Protein AF-A0A9D4KT39-F1 (afdb_monomer_lite)

pLDDT: mean 73.87, std 12.64, range [34.44, 90.62]

Secondary structure (DSSP, 8-state):
-------GGGS-HHHHHHHHTS-TTEEESSSSSS-EEEHHHHHHHHHHHHH-TTHHHHHHH-HHHHHHHHHHHHHHHHHHHHHHHHH--------TT-SHHHHHHHHHHHHHHHT-

Structure (mmCIF, N/CA/C/O backbone):
data_AF-A0A9D4KT39-F1
#
_entry.id   AF-A0A9D4KT39-F1
#
loop_
_atom_site.group_PDB
_atom_site.id
_atom_site.type_symbol
_atom_site.label_atom_id
_atom_site.label_alt_id
_atom_site.label_comp_id
_atom_site.label_asym_id
_atom_site.label_entity_id
_atom_site.label_seq_id
_atom_site.pdbx_PDB_ins_code
_atom_site.Cartn_x
_atom_site.Cartn_y
_atom_site.Cartn_z
_atom_site.occupancy
_atom_site.B_iso_or_equiv
_atom_site.auth_seq_id
_atom_site.auth_comp_id
_atom_site.auth_asym_id
_atom_site.auth_atom_id
_atom_site.pdbx_PDB_model_num
ATOM 1 N N . MET A 1 1 ? -2.346 13.428 -17.121 1.00 34.44 1 MET A N 1
ATOM 2 C CA . MET A 1 1 ? -2.311 13.616 -15.657 1.00 34.44 1 MET A CA 1
ATOM 3 C C . MET A 1 1 ? -3.322 14.692 -15.321 1.00 34.44 1 MET A C 1
ATOM 5 O O . MET A 1 1 ? -3.038 15.860 -15.547 1.00 34.44 1 MET A O 1
ATOM 9 N N . LEU A 1 2 ? -4.532 14.299 -14.928 1.00 35.69 2 LEU A N 1
ATOM 10 C CA . LEU A 1 2 ? -5.516 15.245 -14.405 1.00 35.69 2 LEU A CA 1
ATOM 11 C C . LEU A 1 2 ? -5.125 15.553 -12.955 1.00 35.69 2 LEU A C 1
ATOM 13 O O . LEU A 1 2 ? -4.775 14.642 -12.207 1.00 35.69 2 LEU A O 1
ATOM 17 N N . ASP A 1 3 ? -5.091 16.838 -12.615 1.00 36.84 3 ASP A N 1
ATOM 18 C CA . ASP A 1 3 ? -4.788 17.365 -11.285 1.00 36.84 3 ASP A CA 1
ATOM 19 C C . ASP A 1 3 ? -5.737 16.738 -10.249 1.00 36.84 3 ASP A C 1
ATOM 21 O O . ASP A 1 3 ? -6.929 17.026 -10.231 1.00 36.84 3 ASP A O 1
ATOM 25 N N . GLY A 1 4 ? -5.201 15.854 -9.401 1.00 41.75 4 GLY A N 1
ATOM 26 C CA . GLY A 1 4 ? -5.915 15.167 -8.320 1.00 41.75 4 GLY A CA 1
ATOM 27 C C . GLY A 1 4 ? -6.317 16.068 -7.145 1.00 41.75 4 GLY A C 1
ATOM 28 O O . GLY A 1 4 ? -6.589 15.567 -6.055 1.00 41.75 4 GLY A O 1
ATOM 29 N N . ARG A 1 5 ? -6.360 17.392 -7.323 1.00 45.91 5 ARG A N 1
ATOM 30 C CA . ARG A 1 5 ? -7.130 18.288 -6.459 1.00 45.91 5 ARG A CA 1
ATOM 31 C C . ARG A 1 5 ? -8.611 18.109 -6.762 1.00 45.91 5 ARG A C 1
ATOM 33 O O . ARG A 1 5 ? -9.225 18.917 -7.454 1.00 45.91 5 ARG A O 1
ATOM 40 N N . LEU A 1 6 ? -9.221 17.076 -6.193 1.00 50.34 6 LEU A N 1
ATOM 41 C CA . LEU A 1 6 ? -10.651 17.147 -5.918 1.00 50.34 6 LEU A CA 1
ATOM 42 C C . LEU A 1 6 ? -10.837 18.288 -4.908 1.00 50.34 6 LEU A C 1
ATOM 44 O O . LEU A 1 6 ? -10.674 18.100 -3.704 1.00 50.34 6 LEU A O 1
ATOM 48 N N . CYS A 1 7 ? -11.067 19.504 -5.410 1.00 52.41 7 CYS A N 1
ATOM 49 C CA . CYS A 1 7 ? -11.472 20.639 -4.595 1.00 52.41 7 CYS A CA 1
ATOM 50 C C . CYS A 1 7 ? -12.753 20.225 -3.867 1.00 52.41 7 CYS A C 1
ATOM 52 O O . CYS A 1 7 ? -13.816 20.122 -4.481 1.00 52.41 7 CYS A O 1
ATOM 54 N N . MET A 1 8 ? -12.655 20.007 -2.553 1.00 58.88 8 MET A N 1
ATOM 55 C CA . MET A 1 8 ? -13.794 19.715 -1.671 1.00 58.88 8 MET A CA 1
ATOM 56 C C . MET A 1 8 ? -14.810 20.874 -1.611 1.00 58.88 8 MET A C 1
ATOM 58 O O . MET A 1 8 ? -15.837 20.765 -0.951 1.00 58.88 8 MET A O 1
ATOM 62 N N . GLU A 1 9 ? -14.543 21.965 -2.334 1.00 56.88 9 GLU A N 1
ATOM 63 C CA . GLU A 1 9 ? -15.357 23.174 -2.476 1.00 56.88 9 GLU A CA 1
ATOM 64 C C . GLU A 1 9 ? -16.761 22.917 -3.051 1.00 56.88 9 GLU A C 1
ATOM 66 O O . GLU A 1 9 ? -17.671 23.692 -2.779 1.00 56.88 9 GLU A O 1
ATOM 71 N N . HIS A 1 10 ? -16.964 21.833 -3.812 1.00 65.38 10 HIS A N 1
ATOM 72 C CA . HIS A 1 10 ? -18.255 21.517 -4.451 1.00 65.38 10 HIS A CA 1
ATOM 73 C C . HIS A 1 10 ? -19.048 20.408 -3.741 1.00 65.38 10 HIS A C 1
ATOM 75 O O . HIS A 1 10 ? -20.085 19.967 -4.238 1.00 65.38 10 HIS A O 1
ATOM 81 N N . VAL A 1 11 ? -18.559 19.920 -2.601 1.00 68.38 11 VAL A N 1
ATOM 82 C CA . VAL A 1 11 ? -19.177 18.818 -1.856 1.00 68.38 11 VAL A CA 1
ATOM 83 C C . VAL A 1 11 ? -20.013 19.408 -0.710 1.00 68.38 11 VAL A C 1
ATOM 85 O O . VAL A 1 11 ? -19.587 20.400 -0.120 1.00 68.38 11 VAL A O 1
ATOM 88 N N . PRO A 1 12 ? -21.192 18.846 -0.365 1.00 83.81 12 PRO A N 1
ATOM 89 C CA . PRO A 1 12 ? -22.010 19.374 0.726 1.00 83.81 12 PRO A CA 1
ATOM 90 C C . PRO A 1 12 ? -21.227 19.556 2.033 1.00 83.81 12 PRO A C 1
ATOM 92 O O . PRO A 1 12 ? -20.417 18.702 2.397 1.00 83.81 12 PRO A O 1
ATOM 95 N N . GLU A 1 13 ? -21.525 20.630 2.769 1.00 79.94 13 GLU A N 1
ATOM 96 C CA . GLU A 1 13 ? -20.835 21.024 4.011 1.00 79.94 13 GLU A CA 1
ATOM 97 C C . GLU A 1 13 ? -20.721 19.866 5.020 1.00 79.94 13 GLU A C 1
ATOM 99 O O . GLU A 1 13 ? -19.673 19.651 5.621 1.00 79.94 13 GLU A O 1
ATOM 104 N N . SER A 1 14 ? -21.769 19.044 5.131 1.00 81.81 14 SER A N 1
ATOM 105 C CA . SER A 1 14 ? -21.815 17.868 6.012 1.00 81.81 14 SER A CA 1
ATOM 106 C C . SER A 1 14 ? -20.841 16.751 5.620 1.00 81.81 14 SER A C 1
ATOM 108 O O . SER A 1 14 ? -20.396 15.974 6.467 1.00 81.81 14 SER A O 1
ATOM 110 N N . VAL A 1 15 ? -20.506 16.639 4.335 1.00 71.00 15 VAL A N 1
ATOM 111 C CA . VAL A 1 15 ? -19.508 15.695 3.819 1.00 71.00 15 VAL A CA 1
ATOM 112 C C . VAL A 1 15 ? -18.110 16.284 3.986 1.00 71.00 15 VAL A C 1
ATOM 114 O O . VAL A 1 15 ? -17.199 15.576 4.416 1.00 71.00 15 VAL A O 1
ATOM 117 N N . ARG A 1 16 ? -17.953 17.586 3.723 1.00 74.06 16 ARG A N 1
ATOM 118 C CA . ARG A 1 16 ? -16.699 18.318 3.930 1.00 74.06 16 ARG A CA 1
ATOM 119 C C . ARG A 1 16 ? -16.257 18.276 5.393 1.00 74.06 16 ARG A C 1
ATOM 121 O O . ARG A 1 16 ? -15.107 17.951 5.662 1.00 74.06 16 ARG A O 1
ATOM 128 N N . GLU A 1 17 ? -17.167 18.498 6.339 1.00 78.00 17 GLU A N 1
ATOM 129 C CA . GLU A 1 17 ? -16.888 18.419 7.778 1.00 78.00 17 GLU A CA 1
ATOM 130 C C . GLU A 1 17 ? -16.406 17.018 8.191 1.00 78.00 17 GLU A C 1
ATOM 132 O O . GLU A 1 17 ? -15.396 16.877 8.883 1.00 78.00 17 GLU A O 1
ATOM 137 N N . LYS A 1 18 ? -17.049 15.955 7.688 1.00 74.81 18 LYS A N 1
ATOM 138 C CA . LYS A 1 18 ? -16.605 14.575 7.945 1.00 74.81 18 LYS A CA 1
ATOM 139 C C . LYS A 1 18 ? -15.191 14.308 7.421 1.00 74.81 18 LYS A C 1
ATOM 141 O O . LYS A 1 18 ? -14.427 13.633 8.103 1.00 74.81 18 LYS A O 1
ATOM 146 N N . PHE A 1 19 ? -14.841 14.837 6.252 1.00 70.12 19 PHE A N 1
ATOM 147 C CA . PHE A 1 19 ? -13.533 14.628 5.625 1.00 70.12 19 PHE A CA 1
ATOM 148 C C . PHE A 1 19 ? -12.422 15.511 6.219 1.00 70.12 19 PHE A C 1
ATOM 150 O O . PHE A 1 19 ? -11.320 15.029 6.477 1.00 70.12 19 PHE A O 1
ATOM 157 N N . GLU A 1 20 ? -12.680 16.798 6.447 1.00 70.88 20 GLU A N 1
ATOM 158 C CA . GLU A 1 20 ? -11.659 17.775 6.851 1.00 70.88 20 GLU A CA 1
ATOM 159 C C . GLU A 1 20 ? -11.526 17.915 8.369 1.00 70.88 20 GLU A C 1
ATOM 161 O O . GLU A 1 20 ? -10.407 18.023 8.878 1.00 70.88 20 GLU A O 1
ATOM 166 N N . VAL A 1 21 ? -12.653 17.915 9.087 1.00 73.12 21 VAL A N 1
ATOM 167 C CA . VAL A 1 21 ? -12.701 18.162 10.536 1.00 73.12 21 VAL A CA 1
ATOM 168 C C . VAL A 1 21 ? -12.604 16.848 11.297 1.00 73.12 21 VAL A C 1
ATOM 170 O O . VAL A 1 21 ? -11.733 16.700 12.153 1.00 73.12 21 VAL A O 1
ATOM 173 N N . ASN A 1 22 ? -13.436 15.868 10.938 1.00 76.38 22 ASN A N 1
ATOM 174 C CA . ASN A 1 22 ? -13.448 14.575 11.627 1.00 76.38 22 ASN A CA 1
ATOM 175 C C . ASN A 1 22 ? -12.342 13.639 11.120 1.00 76.38 22 ASN A C 1
ATOM 177 O O . ASN A 1 22 ? -12.007 12.666 11.789 1.00 76.38 22 ASN A O 1
ATOM 181 N N . GLY A 1 23 ? -11.756 13.935 9.952 1.00 71.06 23 GLY A N 1
ATOM 182 C CA . GLY A 1 23 ? -10.719 13.102 9.345 1.00 71.06 23 GLY A CA 1
ATOM 183 C C . GLY A 1 23 ? -11.229 11.730 8.901 1.00 71.06 23 GLY A C 1
ATOM 184 O O . GLY A 1 23 ? -10.439 10.803 8.730 1.00 71.06 23 GLY A O 1
ATOM 185 N N . ASN A 1 24 ? -12.539 11.582 8.714 1.00 74.81 24 ASN A N 1
ATOM 186 C CA . ASN A 1 24 ? -13.122 10.334 8.260 1.00 74.81 24 ASN A CA 1
ATOM 187 C C . ASN A 1 24 ? -12.715 10.115 6.800 1.00 74.81 24 ASN A C 1
ATOM 189 O O . ASN A 1 24 ? -12.833 11.016 5.972 1.00 74.81 24 ASN A O 1
ATOM 193 N N . CYS A 1 25 ? -12.251 8.906 6.486 1.00 77.12 25 CYS A N 1
ATOM 194 C CA . CYS A 1 25 ? -11.906 8.480 5.125 1.00 77.12 25 CYS A CA 1
ATOM 195 C C . CYS A 1 25 ? -10.671 9.162 4.494 1.00 77.12 25 CYS A C 1
ATOM 197 O O . CYS A 1 25 ? -10.456 9.033 3.285 1.00 77.12 25 CYS A O 1
ATOM 199 N N . VAL A 1 26 ? -9.839 9.845 5.291 1.00 80.38 26 VAL A N 1
ATOM 200 C CA . VAL A 1 26 ? -8.588 10.470 4.833 1.00 80.38 26 VAL A CA 1
ATOM 201 C C . VAL A 1 26 ? -7.390 10.057 5.685 1.00 80.38 26 VAL A C 1
ATOM 203 O O . VAL A 1 26 ? -7.480 9.901 6.898 1.00 80.38 26 VAL A O 1
ATOM 206 N N . VAL A 1 27 ? -6.223 9.950 5.056 1.00 83.31 27 VAL A N 1
ATOM 207 C CA . VAL A 1 27 ? -4.925 9.772 5.710 1.00 83.31 27 VAL A CA 1
ATOM 208 C C . VAL A 1 27 ? -4.086 11.039 5.565 1.00 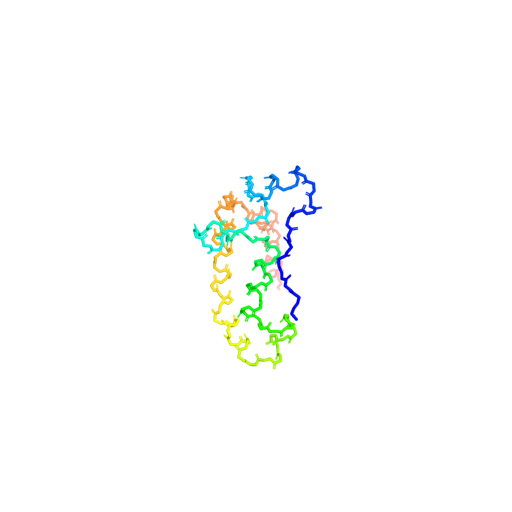83.31 27 VAL A C 1
ATOM 210 O O . VAL A 1 27 ? -4.067 11.673 4.512 1.00 83.31 27 VAL A O 1
ATOM 213 N N . LYS A 1 28 ? -3.353 11.420 6.616 1.00 81.75 28 LYS A N 1
ATOM 214 C CA . LYS A 1 28 ? -2.387 12.526 6.560 1.00 81.75 28 LYS A CA 1
ATOM 215 C C . LYS A 1 28 ? -0.999 11.988 6.247 1.00 81.75 28 LYS A C 1
ATOM 217 O O . LYS A 1 28 ? -0.346 11.409 7.109 1.00 81.75 28 LYS A O 1
ATOM 222 N N . LYS A 1 29 ? -0.509 12.232 5.029 1.00 72.19 29 LYS A N 1
ATOM 223 C CA . LYS A 1 29 ? 0.828 11.774 4.596 1.00 72.19 29 LYS A CA 1
ATOM 224 C C . LYS A 1 29 ? 1.966 12.461 5.363 1.00 72.19 29 LYS A C 1
ATOM 226 O O . LYS A 1 29 ? 3.058 11.921 5.488 1.00 72.19 29 LYS A O 1
ATOM 231 N N . THR A 1 30 ? 1.731 13.679 5.856 1.00 76.75 30 THR A N 1
ATOM 232 C CA . THR A 1 30 ? 2.705 14.468 6.632 1.00 76.75 30 THR A CA 1
ATOM 233 C C . THR A 1 30 ? 2.003 15.292 7.713 1.00 76.75 30 THR A C 1
ATOM 235 O O . THR A 1 30 ? 0.785 15.443 7.690 1.00 76.75 30 THR A O 1
ATOM 238 N N . LYS A 1 31 ? 2.760 15.918 8.624 1.00 77.44 31 LYS A N 1
ATOM 239 C CA . LYS A 1 31 ? 2.212 16.846 9.636 1.00 77.44 31 LYS A CA 1
ATOM 240 C C . LYS A 1 31 ? 1.806 18.228 9.078 1.00 77.44 31 LYS A C 1
ATOM 242 O O . LYS A 1 31 ? 1.401 19.095 9.847 1.00 77.44 31 LYS A O 1
ATOM 247 N N . LYS A 1 32 ? 1.954 18.479 7.768 1.00 78.06 32 LYS A N 1
ATOM 248 C CA . LYS A 1 32 ? 1.601 19.770 7.145 1.00 78.06 32 LYS A CA 1
ATOM 249 C C . LYS A 1 32 ? 0.078 19.966 7.106 1.00 78.06 32 LYS A C 1
ATOM 251 O O . LYS A 1 32 ? -0.658 18.990 7.056 1.00 78.06 32 LYS A O 1
ATOM 256 N N . ARG A 1 33 ? -0.394 21.224 7.082 1.00 64.31 33 ARG A N 1
ATOM 257 C CA . ARG A 1 33 ? -1.842 21.547 7.065 1.00 64.31 33 ARG A CA 1
ATOM 258 C C . ARG A 1 33 ? -2.583 20.949 5.865 1.00 64.31 33 ARG A C 1
ATOM 260 O O . ARG A 1 33 ? -3.701 20.486 6.027 1.00 64.31 33 ARG A O 1
ATOM 267 N N . PHE A 1 34 ? -1.947 20.921 4.696 1.00 69.62 34 PHE A N 1
ATOM 268 C CA . PHE A 1 34 ? -2.516 20.382 3.458 1.00 69.62 34 PHE A CA 1
ATOM 269 C C . PHE A 1 34 ? -1.839 19.056 3.102 1.00 69.62 34 PHE A C 1
ATOM 271 O O . PHE A 1 34 ? -1.007 18.987 2.200 1.00 69.62 34 PHE A O 1
ATOM 278 N N . SER A 1 35 ? -2.110 18.020 3.893 1.00 75.81 35 SER A N 1
ATOM 279 C CA . SER A 1 35 ? -1.539 16.679 3.697 1.00 75.81 35 SER A CA 1
ATOM 280 C C . SER A 1 35 ? -2.564 15.549 3.772 1.00 75.81 35 SER A C 1
ATOM 282 O O . SER A 1 35 ? -2.181 14.386 3.618 1.00 75.81 35 SER A O 1
ATOM 284 N N . SER A 1 36 ? -3.829 15.888 4.038 1.00 79.44 36 SER A N 1
ATOM 285 C CA . SER A 1 36 ? -4.942 14.946 4.039 1.00 79.44 36 SER A CA 1
ATOM 286 C C . SER A 1 36 ? -5.191 14.450 2.619 1.00 79.44 36 SER A C 1
ATOM 288 O O . SER A 1 36 ? -5.259 15.240 1.680 1.00 79.44 36 SER A O 1
ATOM 290 N N . MET A 1 37 ? -5.313 13.139 2.473 1.00 81.94 37 MET A N 1
ATOM 291 C CA . MET A 1 37 ? -5.515 12.444 1.211 1.00 81.94 37 MET A CA 1
ATOM 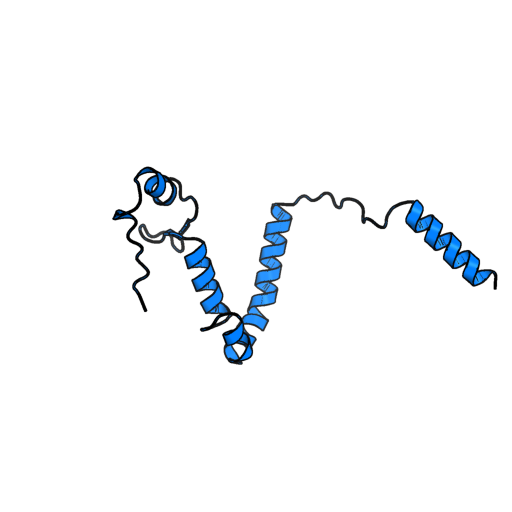292 C C . MET A 1 37 ? -6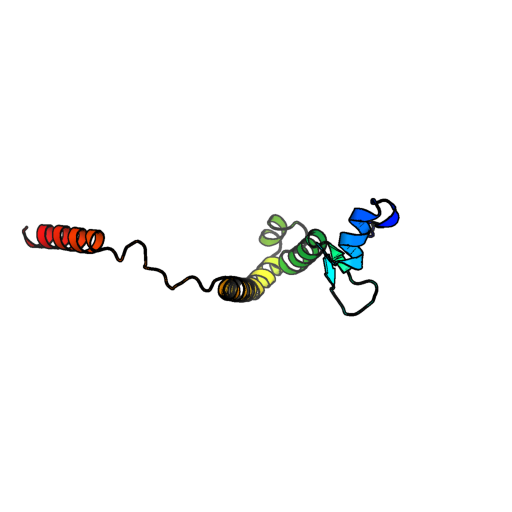.600 11.386 1.408 1.00 81.94 37 MET A C 1
ATOM 294 O O . MET A 1 37 ? -6.523 10.659 2.396 1.00 81.94 37 MET A O 1
ATOM 298 N N . PRO A 1 38 ? -7.585 11.259 0.505 1.00 83.50 38 PRO A N 1
ATOM 299 C CA . PRO A 1 38 ? -8.560 10.171 0.568 1.00 83.50 38 PRO A CA 1
ATOM 300 C C . PRO A 1 38 ? -7.880 8.796 0.598 1.00 83.50 38 PRO A C 1
ATOM 302 O O . PRO A 1 38 ? -6.839 8.614 -0.038 1.00 83.50 38 PRO A O 1
ATOM 305 N N . PHE A 1 39 ? -8.457 7.825 1.312 1.00 81.31 39 PHE A N 1
ATOM 306 C CA . PHE A 1 39 ? -7.873 6.479 1.410 1.00 81.31 39 PHE A CA 1
ATOM 307 C C . PHE A 1 39 ? -7.637 5.826 0.048 1.00 81.31 39 PHE A C 1
ATOM 309 O O . PHE A 1 39 ? -6.557 5.280 -0.168 1.00 81.31 39 PHE A O 1
ATOM 316 N N . ASP A 1 40 ? -8.588 5.945 -0.879 1.00 80.62 40 ASP A N 1
ATOM 317 C CA . ASP A 1 40 ? -8.463 5.360 -2.218 1.00 80.62 40 ASP A CA 1
ATOM 318 C C . ASP A 1 40 ? -7.258 5.937 -2.969 1.00 80.62 40 ASP A C 1
ATOM 320 O O . ASP A 1 40 ? -6.440 5.191 -3.502 1.00 80.62 40 ASP A O 1
ATOM 324 N N . GLN A 1 41 ? -7.071 7.260 -2.908 1.00 82.56 41 GLN A N 1
ATOM 325 C CA . GLN A 1 41 ? -5.931 7.950 -3.517 1.00 82.56 41 GLN A CA 1
ATOM 326 C C . GLN A 1 41 ? -4.601 7.531 -2.871 1.00 82.56 41 GLN A C 1
ATOM 328 O O . GLN A 1 41 ? -3.594 7.352 -3.558 1.00 82.56 41 GLN A O 1
ATOM 333 N N . ALA A 1 42 ? -4.575 7.371 -1.546 1.00 84.38 42 ALA A N 1
ATOM 334 C CA . ALA A 1 42 ? -3.383 6.916 -0.836 1.00 84.38 42 ALA A CA 1
ATOM 335 C C . ALA A 1 42 ? -3.035 5.467 -1.191 1.00 84.38 42 ALA A C 1
ATOM 337 O O . ALA A 1 42 ? -1.864 5.132 -1.384 1.00 84.38 42 ALA A O 1
ATOM 338 N N . HIS A 1 43 ? -4.051 4.618 -1.323 1.00 82.81 43 HIS A N 1
ATOM 339 C CA . HIS A 1 43 ? -3.895 3.232 -1.729 1.00 82.81 43 HIS A CA 1
ATOM 340 C C . HIS A 1 43 ? -3.446 3.115 -3.191 1.00 82.81 43 HIS A C 1
ATOM 342 O O . HIS A 1 43 ? -2.590 2.288 -3.502 1.00 82.81 43 HIS A O 1
ATOM 348 N N . GLU A 1 44 ? -3.948 3.970 -4.082 1.00 83.44 44 GLU A N 1
ATOM 349 C CA . GLU A 1 44 ? -3.505 4.052 -5.475 1.00 83.44 44 GLU A CA 1
ATOM 350 C C . GLU A 1 44 ? -2.032 4.475 -5.573 1.00 83.44 44 GLU A C 1
ATOM 352 O O . GLU A 1 44 ? -1.249 3.777 -6.214 1.00 83.44 44 GLU A O 1
ATOM 357 N N . GLN A 1 45 ? -1.610 5.520 -4.846 1.00 84.06 45 GLN A N 1
ATOM 358 C CA . GLN A 1 45 ? -0.198 5.930 -4.794 1.00 84.06 45 GLN A CA 1
ATOM 359 C C . GLN A 1 45 ? 0.713 4.831 -4.233 1.00 84.06 45 GLN A C 1
ATOM 361 O O . GLN A 1 45 ? 1.814 4.615 -4.744 1.00 84.06 45 GLN A O 1
ATOM 366 N N . ASN A 1 46 ? 0.272 4.125 -3.186 1.00 82.19 46 ASN A N 1
ATOM 367 C CA . ASN A 1 46 ? 1.024 2.996 -2.643 1.00 82.19 46 ASN A CA 1
ATOM 368 C C . ASN A 1 46 ? 1.126 1.854 -3.658 1.00 82.19 46 ASN A C 1
ATOM 370 O O . ASN A 1 46 ? 2.203 1.289 -3.839 1.00 82.19 46 ASN A O 1
ATOM 374 N N . ASN A 1 47 ? 0.033 1.526 -4.346 1.00 79.06 47 ASN A N 1
ATOM 375 C CA . ASN A 1 47 ? 0.048 0.494 -5.376 1.00 79.06 47 ASN A CA 1
ATOM 376 C C . ASN A 1 47 ? 0.959 0.872 -6.540 1.00 79.06 47 ASN A C 1
ATOM 378 O O . ASN A 1 47 ? 1.740 0.030 -6.967 1.00 79.06 47 ASN A O 1
ATOM 382 N N . GLU A 1 48 ? 0.921 2.114 -7.015 1.00 82.62 48 GLU A N 1
ATOM 383 C CA . GLU A 1 48 ? 1.801 2.590 -8.084 1.00 82.62 48 GLU A CA 1
ATOM 384 C C . GLU A 1 48 ? 3.280 2.538 -7.667 1.00 82.62 48 GLU A C 1
ATOM 386 O O . GLU A 1 48 ? 4.132 2.095 -8.437 1.00 82.62 48 GLU A O 1
ATOM 391 N N . MET A 1 49 ? 3.599 2.906 -6.422 1.00 79.56 49 MET A N 1
ATOM 392 C CA . MET A 1 49 ? 4.967 2.850 -5.900 1.00 79.56 49 MET A CA 1
ATOM 393 C C . MET A 1 49 ? 5.551 1.428 -5.911 1.00 79.56 49 MET A C 1
ATOM 395 O O . MET A 1 49 ? 6.731 1.255 -6.240 1.00 79.56 49 MET A O 1
ATOM 399 N N . VAL A 1 50 ? 4.751 0.420 -5.544 1.00 71.94 50 VAL A N 1
ATOM 400 C CA . VAL A 1 50 ? 5.224 -0.970 -5.438 1.00 71.94 50 VAL A CA 1
ATOM 401 C C . VAL A 1 50 ? 5.078 -1.728 -6.763 1.00 71.94 50 VAL A C 1
ATOM 403 O O . VAL A 1 50 ? 6.007 -2.421 -7.172 1.00 71.94 50 VAL A O 1
ATOM 406 N N . LYS A 1 51 ? 3.941 -1.585 -7.452 1.00 72.00 51 LYS A N 1
ATOM 407 C CA . LYS A 1 51 ? 3.588 -2.350 -8.662 1.00 72.00 51 LYS A CA 1
ATOM 408 C C . LYS A 1 51 ? 3.967 -1.647 -9.969 1.00 72.00 51 LYS A C 1
ATOM 410 O O . LYS A 1 51 ? 4.000 -2.295 -11.008 1.00 72.00 51 LYS A O 1
ATOM 415 N N . GLY A 1 52 ? 4.307 -0.358 -9.927 1.00 71.56 52 GLY A N 1
ATOM 416 C CA . GLY A 1 52 ? 4.560 0.449 -11.120 1.00 71.56 52 GLY A CA 1
ATOM 417 C C . GLY A 1 52 ? 3.280 0.852 -11.862 1.00 71.56 52 GLY A C 1
ATOM 418 O O . GLY A 1 52 ? 2.159 0.590 -11.420 1.00 71.56 52 GLY A O 1
ATOM 419 N N . SER A 1 53 ? 3.452 1.509 -13.011 1.00 70.06 53 SER A N 1
ATOM 420 C CA . SER A 1 53 ? 2.353 1.914 -13.893 1.00 70.06 53 SER A CA 1
ATOM 421 C C . SER A 1 53 ? 1.609 0.700 -14.457 1.00 70.06 53 SER A C 1
ATOM 423 O O . SER A 1 53 ? 2.245 -0.230 -14.945 1.00 70.06 53 SER A O 1
ATOM 425 N N . GLY A 1 54 ? 0.272 0.729 -14.448 1.00 72.06 54 GLY A N 1
ATOM 426 C CA . GLY A 1 54 ? -0.561 -0.364 -14.977 1.00 72.06 54 GLY A CA 1
ATOM 427 C C . GLY A 1 54 ? -0.971 -1.421 -13.943 1.00 72.06 54 GLY A C 1
ATOM 428 O O . GLY A 1 54 ? -1.541 -2.451 -14.304 1.00 72.06 54 GLY A O 1
ATOM 429 N N . GLY A 1 55 ? -0.709 -1.184 -12.653 1.00 70.62 55 GLY A N 1
ATOM 430 C CA . GLY A 1 55 ? -1.218 -2.015 -11.562 1.00 70.62 55 GLY A CA 1
ATOM 431 C C . GLY A 1 55 ? -0.696 -3.452 -11.610 1.00 70.62 55 GLY A C 1
ATOM 432 O O . GLY A 1 55 ? 0.503 -3.682 -11.726 1.00 70.62 55 GLY A O 1
ATOM 433 N N . ALA A 1 56 ? -1.594 -4.434 -11.490 1.00 66.56 56 ALA A N 1
ATOM 434 C CA . ALA A 1 56 ? -1.212 -5.848 -11.488 1.00 66.56 56 ALA A CA 1
ATOM 435 C C . ALA A 1 56 ? -0.616 -6.321 -12.829 1.00 66.56 56 ALA A C 1
ATOM 437 O O . ALA A 1 56 ? 0.271 -7.166 -12.811 1.00 66.56 56 ALA A O 1
ATOM 438 N N . GLY A 1 57 ? -1.053 -5.762 -13.967 1.00 67.75 57 GLY A N 1
ATOM 439 C CA . GLY A 1 57 ? -0.475 -6.084 -15.281 1.00 67.75 57 GLY A CA 1
ATOM 440 C C . GLY A 1 57 ? 0.936 -5.513 -15.449 1.00 67.75 57 GLY A C 1
ATOM 441 O O . GLY A 1 57 ? 1.854 -6.210 -15.867 1.00 67.75 57 GLY A O 1
ATOM 442 N N . GLY A 1 58 ? 1.153 -4.276 -14.989 1.00 71.00 58 GLY A N 1
ATOM 443 C CA . GLY A 1 58 ? 2.482 -3.650 -14.991 1.00 71.00 58 GLY A CA 1
ATOM 444 C C . GLY A 1 58 ? 3.518 -4.384 -14.131 1.00 71.00 58 GLY A C 1
ATOM 445 O O . GLY A 1 58 ? 4.718 -4.309 -14.402 1.00 71.00 58 GLY A O 1
ATOM 446 N N . LEU A 1 59 ? 3.062 -5.141 -13.128 1.00 72.94 59 LEU A N 1
ATOM 447 C CA . LEU A 1 59 ? 3.928 -5.917 -12.247 1.00 72.94 59 LEU A CA 1
ATOM 448 C C . LEU A 1 59 ? 4.627 -7.074 -12.975 1.00 72.94 59 LEU A C 1
ATOM 450 O O . LEU A 1 59 ? 5.793 -7.347 -12.689 1.00 72.94 59 LEU A O 1
ATOM 454 N N . THR A 1 60 ? 3.936 -7.754 -13.892 1.00 72.94 60 THR A N 1
ATOM 455 C CA . THR A 1 60 ? 4.494 -8.884 -14.655 1.00 72.94 60 THR A CA 1
ATOM 456 C C . THR A 1 60 ? 5.312 -8.426 -15.856 1.00 72.94 60 THR A C 1
ATOM 458 O O . THR A 1 60 ? 6.265 -9.100 -16.240 1.00 72.94 60 THR A O 1
ATOM 461 N N . ASP A 1 61 ? 4.982 -7.256 -16.400 1.00 77.94 61 ASP A N 1
ATOM 462 C CA . ASP A 1 61 ? 5.600 -6.724 -17.617 1.00 77.94 61 ASP A CA 1
ATOM 463 C C . ASP A 1 61 ? 6.90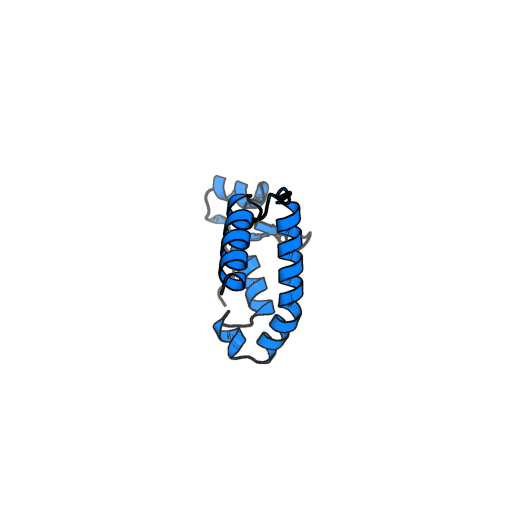1 -5.954 -17.334 1.00 77.94 61 ASP A C 1
ATOM 465 O O . ASP A 1 61 ? 7.752 -5.793 -18.213 1.00 77.94 61 ASP A O 1
ATOM 469 N N . HIS A 1 62 ? 7.100 -5.500 -16.090 1.00 77.81 62 HIS A N 1
ATOM 470 C CA . HIS A 1 62 ? 8.296 -4.772 -15.677 1.00 77.81 62 HIS A CA 1
ATOM 471 C C . HIS A 1 62 ? 9.121 -5.540 -14.632 1.00 77.81 62 HIS A C 1
ATOM 473 O O . HIS A 1 62 ? 8.805 -5.504 -13.439 1.00 77.81 62 HIS A O 1
ATOM 479 N N . PRO A 1 63 ? 10.276 -6.123 -15.021 1.00 79.62 63 PRO A N 1
ATOM 480 C CA . PRO A 1 63 ? 11.159 -6.859 -14.109 1.00 79.62 63 PRO A CA 1
ATOM 481 C C . PRO A 1 63 ? 11.575 -6.067 -12.861 1.00 79.62 63 PRO A C 1
ATOM 483 O O . PRO A 1 63 ? 11.782 -6.635 -11.790 1.00 79.62 63 PRO A O 1
ATOM 486 N N . THR A 1 64 ? 11.688 -4.743 -12.975 1.00 81.06 64 THR A N 1
ATOM 487 C CA . THR A 1 64 ? 12.013 -3.853 -11.852 1.00 81.06 64 THR A CA 1
ATOM 488 C C . THR A 1 64 ? 10.852 -3.709 -10.864 1.00 81.06 64 THR A C 1
ATOM 490 O O . THR A 1 64 ? 11.094 -3.678 -9.659 1.00 81.06 64 THR A O 1
ATOM 493 N N . ALA A 1 65 ? 9.606 -3.642 -11.342 1.00 78.81 65 ALA A N 1
ATOM 494 C CA . ALA A 1 65 ? 8.421 -3.612 -10.484 1.00 78.81 65 ALA A CA 1
ATOM 495 C C . ALA A 1 65 ? 8.260 -4.947 -9.747 1.00 78.81 65 ALA A C 1
ATOM 497 O O . ALA A 1 65 ? 8.085 -4.968 -8.530 1.00 78.81 65 ALA A O 1
ATOM 498 N N . PHE A 1 66 ? 8.464 -6.060 -10.458 1.00 81.81 66 PHE A N 1
ATOM 499 C CA . PHE A 1 66 ? 8.455 -7.390 -9.857 1.00 81.81 66 PHE A CA 1
ATOM 500 C C . PHE A 1 66 ? 9.491 -7.534 -8.732 1.00 81.81 66 PHE A C 1
ATOM 502 O O . PHE A 1 66 ? 9.171 -8.016 -7.649 1.00 81.81 66 PHE A O 1
ATOM 509 N N . ARG A 1 67 ? 10.723 -7.045 -8.936 1.00 84.94 67 ARG A N 1
ATOM 510 C CA . ARG A 1 67 ? 11.769 -7.055 -7.896 1.00 84.94 67 ARG A CA 1
ATOM 511 C C . ARG A 1 67 ? 11.402 -6.212 -6.673 1.00 84.94 67 ARG A C 1
ATOM 513 O O . ARG A 1 67 ? 11.660 -6.642 -5.554 1.00 84.94 67 ARG A O 1
ATOM 520 N N . LYS A 1 68 ? 10.797 -5.035 -6.867 1.00 83.75 68 LYS A N 1
ATOM 521 C CA . LYS A 1 68 ? 10.316 -4.194 -5.756 1.00 83.75 68 LYS A CA 1
ATOM 522 C C . LYS A 1 68 ? 9.236 -4.910 -4.949 1.00 83.75 68 LYS A C 1
ATOM 524 O O . LYS A 1 68 ? 9.320 -4.922 -3.726 1.00 83.75 68 LYS A O 1
ATOM 529 N N . TRP A 1 69 ? 8.277 -5.546 -5.621 1.00 83.75 69 TRP A N 1
ATOM 530 C CA . TRP A 1 69 ? 7.240 -6.345 -4.968 1.00 83.75 69 TRP A CA 1
ATOM 531 C C . TRP A 1 69 ? 7.813 -7.562 -4.236 1.00 83.75 69 TRP A C 1
ATOM 533 O O . TRP A 1 69 ? 7.399 -7.840 -3.119 1.00 83.75 69 TRP A O 1
ATOM 543 N N . LEU A 1 70 ? 8.802 -8.254 -4.810 1.00 85.62 70 LEU A N 1
ATOM 544 C CA . LEU A 1 70 ? 9.445 -9.402 -4.162 1.00 85.62 70 LEU A CA 1
ATOM 545 C C . LEU A 1 70 ? 10.103 -9.023 -2.823 1.00 85.62 70 LEU A C 1
ATOM 547 O O . LEU A 1 70 ? 10.099 -9.819 -1.891 1.00 85.62 70 LEU A O 1
ATOM 551 N N . ILE A 1 71 ? 10.644 -7.806 -2.726 1.00 86.75 71 ILE A N 1
ATOM 552 C CA . ILE A 1 71 ? 11.271 -7.289 -1.502 1.00 86.75 71 ILE A CA 1
ATOM 553 C C . ILE A 1 71 ? 10.222 -6.721 -0.534 1.00 86.75 71 ILE A C 1
ATOM 555 O O . ILE A 1 71 ? 10.291 -6.981 0.663 1.00 86.75 71 ILE A O 1
ATOM 559 N N . ALA A 1 72 ? 9.259 -5.940 -1.030 1.00 85.00 72 ALA A N 1
ATOM 560 C CA . ALA A 1 72 ? 8.270 -5.256 -0.192 1.00 85.00 72 ALA A CA 1
ATOM 561 C C . ALA A 1 72 ? 7.138 -6.177 0.290 1.00 85.00 72 ALA A C 1
ATOM 563 O O . ALA A 1 72 ? 6.620 -5.985 1.386 1.00 85.00 72 ALA A O 1
ATOM 564 N N . GLY A 1 73 ? 6.760 -7.176 -0.509 1.00 84.88 73 GLY A N 1
ATOM 565 C CA . GLY A 1 73 ? 5.638 -8.077 -0.252 1.00 84.88 73 GLY A CA 1
ATOM 566 C C . GLY A 1 73 ? 5.713 -8.785 1.105 1.00 84.88 73 GLY A C 1
ATOM 567 O O . GLY A 1 73 ? 4.730 -8.724 1.843 1.00 84.88 73 GLY A O 1
ATOM 568 N N . PRO A 1 74 ? 6.855 -9.394 1.487 1.00 87.56 74 PRO A N 1
ATOM 569 C CA . PRO A 1 74 ? 7.017 -9.999 2.809 1.00 87.56 74 PRO A CA 1
ATOM 570 C C . PRO A 1 74 ? 6.799 -9.015 3.967 1.00 87.56 74 PRO A C 1
ATOM 572 O O . PRO A 1 74 ? 6.095 -9.340 4.920 1.00 87.56 74 PRO A O 1
ATOM 575 N N . GLU A 1 75 ? 7.332 -7.793 3.872 1.00 88.75 75 GLU A N 1
ATOM 576 C CA . GLU A 1 75 ? 7.137 -6.765 4.906 1.00 88.75 75 GLU A CA 1
ATOM 577 C C . GLU A 1 75 ? 5.693 -6.261 4.957 1.00 88.75 75 GLU A C 1
ATOM 579 O O . GLU A 1 75 ? 5.146 -6.067 6.042 1.00 88.75 75 GLU A O 1
ATOM 584 N N . GLN A 1 76 ? 5.038 -6.101 3.803 1.00 85.25 76 GLN A N 1
ATOM 585 C CA . GLN A 1 76 ? 3.613 -5.771 3.757 1.00 85.25 76 GLN A CA 1
ATOM 586 C C . GLN A 1 76 ? 2.772 -6.872 4.417 1.00 85.25 76 GLN A C 1
ATOM 588 O O . GLN A 1 76 ? 1.895 -6.555 5.215 1.00 85.25 76 GLN A O 1
ATOM 593 N N . ALA A 1 77 ? 3.065 -8.148 4.145 1.00 80.44 77 ALA A N 1
ATOM 594 C CA . ALA A 1 77 ? 2.383 -9.277 4.774 1.00 80.44 77 ALA A CA 1
ATOM 595 C C . ALA A 1 77 ? 2.605 -9.312 6.295 1.00 80.44 77 ALA A C 1
ATOM 597 O O . ALA A 1 77 ? 1.652 -9.519 7.044 1.00 80.44 77 ALA A O 1
ATOM 598 N N . ARG A 1 78 ? 3.835 -9.048 6.761 1.00 90.19 78 ARG A N 1
ATOM 599 C CA . ARG A 1 78 ? 4.155 -8.961 8.194 1.00 90.19 78 ARG A CA 1
ATOM 600 C C . ARG A 1 78 ? 3.339 -7.870 8.889 1.00 90.19 78 ARG A C 1
ATOM 602 O O . ARG A 1 78 ? 2.713 -8.148 9.905 1.00 90.19 78 ARG A O 1
ATOM 609 N N . ILE A 1 79 ? 3.311 -6.656 8.332 1.00 87.38 79 ILE A N 1
ATOM 610 C CA . ILE A 1 79 ? 2.581 -5.516 8.912 1.00 87.38 79 ILE A CA 1
ATOM 611 C C . ILE A 1 79 ? 1.071 -5.775 8.927 1.00 87.38 79 ILE A C 1
ATOM 613 O O . ILE A 1 79 ? 0.416 -5.452 9.914 1.00 87.38 79 ILE A O 1
ATOM 617 N N . ILE A 1 80 ? 0.518 -6.366 7.861 1.00 82.62 80 ILE A N 1
ATOM 618 C CA . ILE A 1 80 ? -0.902 -6.750 7.815 1.00 82.62 80 ILE A CA 1
ATOM 619 C C . ILE A 1 80 ? -1.206 -7.758 8.924 1.00 82.62 80 ILE A C 1
ATOM 621 O O . ILE A 1 80 ? -2.134 -7.539 9.690 1.00 82.62 80 ILE A O 1
ATOM 625 N N . ASN A 1 81 ? -0.394 -8.808 9.063 1.00 79.69 81 ASN A N 1
ATOM 626 C CA . ASN A 1 81 ? -0.593 -9.827 10.092 1.00 79.69 81 ASN A CA 1
ATOM 627 C C . ASN A 1 81 ? -0.452 -9.264 11.516 1.00 79.69 81 ASN A C 1
ATOM 629 O O . ASN A 1 81 ? -1.191 -9.656 12.411 1.00 79.69 81 ASN A O 1
ATOM 633 N N . GLU A 1 82 ? 0.477 -8.333 11.742 1.00 83.81 82 GLU A N 1
ATOM 634 C CA . GLU A 1 82 ? 0.590 -7.620 13.019 1.00 83.81 82 GLU A CA 1
ATOM 635 C C . GLU A 1 82 ? -0.643 -6.758 13.292 1.00 83.81 82 GLU A C 1
ATOM 637 O O . GLU A 1 82 ? -1.180 -6.798 14.392 1.00 83.81 82 GLU A O 1
ATOM 642 N N . PHE A 1 83 ? -1.126 -6.012 12.298 1.00 79.19 83 PHE A N 1
ATOM 643 C CA . PHE A 1 83 ? -2.322 -5.186 12.435 1.00 79.19 83 PHE A CA 1
ATOM 644 C C . PHE A 1 83 ? -3.576 -6.031 12.703 1.00 79.19 83 PHE A C 1
ATOM 646 O O . PHE A 1 83 ? -4.318 -5.761 13.644 1.00 79.19 83 PHE A O 1
ATOM 653 N N . GLU A 1 84 ? -3.780 -7.099 11.933 1.00 77.94 84 GLU A N 1
ATOM 654 C CA . GLU A 1 84 ? -4.874 -8.049 12.138 1.00 77.94 84 GLU A CA 1
ATOM 655 C C . GLU A 1 84 ? -4.745 -8.783 13.478 1.00 77.94 84 GLU A C 1
ATOM 657 O O . GLU A 1 84 ? -5.750 -9.011 14.139 1.00 77.94 84 GLU A O 1
ATOM 662 N N . GLY A 1 85 ? -3.528 -9.103 13.926 1.00 66.31 85 GLY A N 1
ATOM 663 C CA . GLY A 1 85 ? -3.275 -9.705 15.238 1.00 66.31 85 GLY A CA 1
ATOM 664 C C . GLY A 1 85 ? -3.505 -8.754 16.419 1.00 66.31 85 GLY A C 1
ATOM 665 O O . GLY A 1 85 ? -3.806 -9.210 17.519 1.00 66.31 85 GLY A O 1
ATOM 666 N N . LEU A 1 86 ? -3.404 -7.437 16.211 1.00 58.66 86 LEU A N 1
ATOM 667 C CA . LEU A 1 86 ? -3.766 -6.422 17.209 1.00 58.66 86 LEU A CA 1
ATOM 668 C C . LEU A 1 86 ? -5.289 -6.234 17.304 1.00 58.66 86 LEU A C 1
ATOM 670 O O . LEU A 1 86 ? -5.812 -6.062 18.403 1.00 58.66 86 LEU A O 1
ATOM 674 N N . GLU A 1 87 ? -5.995 -6.312 16.173 1.00 53.78 87 GLU A N 1
ATOM 675 C CA . GLU A 1 87 ? -7.466 -6.272 16.105 1.00 53.78 87 GLU A CA 1
ATOM 676 C C . GLU A 1 87 ? -8.107 -7.620 16.488 1.00 53.78 87 GLU A C 1
ATOM 678 O O . GLU A 1 87 ? -9.265 -7.685 16.901 1.00 53.78 87 GLU A O 1
ATOM 683 N N . MET A 1 88 ? -7.344 -8.711 16.401 1.00 49.25 88 MET A N 1
ATOM 684 C CA . MET A 1 88 ? -7.748 -10.045 16.811 1.00 49.25 88 MET A CA 1
ATOM 685 C C . MET A 1 88 ? -6.852 -10.547 17.944 1.00 49.25 88 MET A C 1
ATOM 687 O O . MET A 1 88 ? -5.973 -11.381 17.738 1.00 49.25 88 MET A O 1
ATOM 691 N N . GLN A 1 89 ? -7.243 -10.250 19.186 1.00 48.53 89 GLN A N 1
ATOM 692 C CA . GLN A 1 89 ? -7.254 -11.330 20.178 1.00 48.53 89 GLN A CA 1
ATOM 693 C C . GLN A 1 89 ? -8.319 -12.348 19.747 1.00 48.53 89 GLN A C 1
ATOM 695 O O . GLN A 1 89 ? -9.368 -12.495 20.370 1.00 48.53 89 GLN A O 1
ATOM 700 N N . LYS A 1 90 ? -8.085 -13.030 18.619 1.00 49.50 90 LYS A N 1
ATOM 701 C CA . LYS A 1 90 ? -8.736 -14.303 18.377 1.00 49.50 90 LYS A CA 1
ATOM 702 C C . LYS A 1 90 ? -8.158 -15.187 19.458 1.00 49.50 90 LYS A C 1
ATOM 704 O O . LYS A 1 90 ? -6.957 -15.454 19.460 1.00 49.50 90 LYS A O 1
ATOM 709 N N . ASP A 1 91 ? -9.011 -15.561 20.402 1.00 55.50 91 ASP A N 1
ATOM 710 C CA . ASP A 1 91 ? -8.780 -16.741 21.216 1.00 55.50 91 ASP A CA 1
ATOM 711 C C . ASP A 1 91 ? -8.136 -17.798 20.295 1.00 55.50 91 ASP A C 1
ATOM 713 O O . ASP A 1 91 ? -8.666 -18.018 19.196 1.00 55.50 91 ASP A O 1
ATOM 717 N N . PRO A 1 92 ? -6.982 -18.394 20.648 1.00 55.56 92 PRO A N 1
ATOM 718 C CA . PRO A 1 92 ? -6.392 -19.476 19.866 1.00 55.56 92 PRO A CA 1
ATOM 719 C C . PRO A 1 92 ? -7.344 -20.670 19.699 1.00 55.56 92 PRO A C 1
ATOM 721 O O . PRO A 1 92 ? -6.988 -21.616 19.007 1.00 55.56 92 PRO A O 1
ATOM 724 N N . GLY A 1 93 ? -8.546 -20.630 20.297 1.00 57.00 93 GLY A N 1
ATOM 725 C CA . GLY A 1 93 ? -9.789 -20.863 19.561 1.00 57.00 93 GLY A CA 1
ATOM 726 C C . GLY A 1 93 ? -9.751 -22.109 18.704 1.00 57.00 93 GLY A C 1
ATOM 727 O O . GLY A 1 93 ? -9.924 -22.019 17.494 1.00 57.00 93 GLY A O 1
ATOM 728 N N . HIS A 1 94 ? -9.469 -23.223 19.380 1.00 58.88 94 HIS A N 1
ATOM 729 C CA . HIS A 1 94 ? -9.726 -24.604 19.004 1.00 58.88 94 HIS A CA 1
ATOM 730 C C . HIS A 1 94 ? -9.694 -24.855 17.492 1.00 58.88 94 HIS A C 1
ATOM 732 O O . HIS A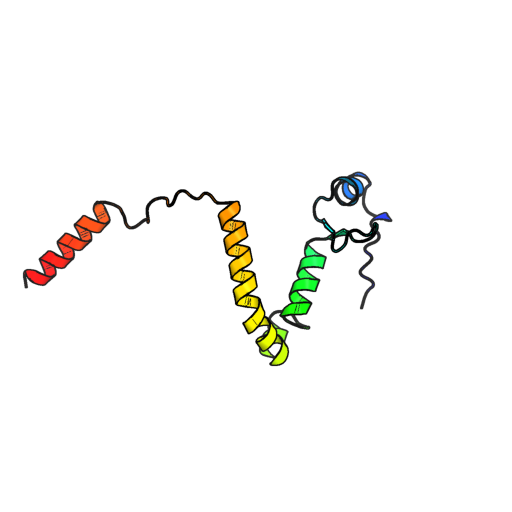 1 94 ? -10.656 -24.566 16.770 1.00 58.88 94 HIS A O 1
ATOM 738 N N . HIS A 1 95 ? -8.596 -25.435 17.002 1.00 66.12 95 HIS A N 1
ATOM 739 C CA . HIS A 1 95 ? -8.536 -25.891 15.616 1.00 66.12 95 HIS A CA 1
ATOM 740 C C . HIS A 1 95 ? -9.787 -26.731 15.314 1.00 66.12 95 HIS A C 1
ATOM 742 O O . HIS A 1 95 ? -10.158 -27.596 16.101 1.00 66.12 95 HIS A O 1
ATOM 748 N N . HIS A 1 96 ? -10.452 -26.494 14.178 1.00 62.16 96 HIS A N 1
ATOM 749 C CA . HIS A 1 96 ? -11.696 -27.192 13.803 1.00 62.16 96 HIS A CA 1
ATOM 750 C C . HIS A 1 96 ? -11.574 -28.733 13.847 1.00 62.16 96 HIS A C 1
ATOM 752 O O . HIS A 1 96 ? -12.564 -29.451 13.994 1.00 62.16 96 HIS A O 1
ATOM 758 N N . GLU A 1 97 ? -10.346 -29.238 13.749 1.00 59.84 97 GLU A N 1
ATOM 759 C CA . GLU A 1 97 ? -9.997 -30.656 13.793 1.00 59.84 97 GLU A CA 1
ATOM 760 C C . GLU A 1 97 ? -9.708 -31.186 15.212 1.00 59.84 97 GLU A C 1
ATOM 762 O O . GLU A 1 97 ? -9.595 -32.392 15.410 1.00 59.84 97 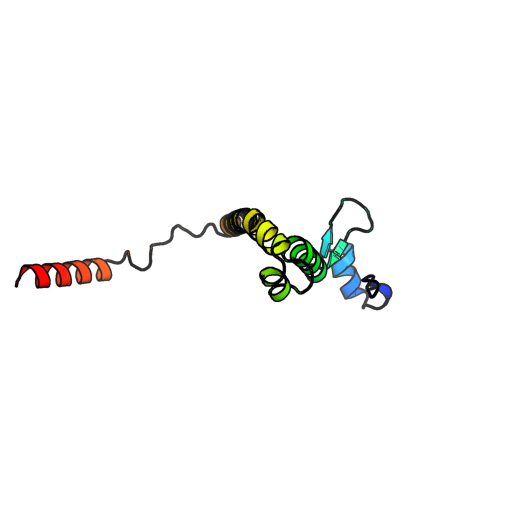GLU A O 1
ATOM 767 N N . GLU A 1 98 ? -9.656 -30.329 16.230 1.00 69.50 98 GLU A N 1
ATOM 768 C CA . GLU A 1 98 ? -9.360 -30.674 17.626 1.00 69.50 98 GLU A CA 1
ATOM 769 C C . GLU A 1 98 ? -10.614 -31.147 18.392 1.00 69.50 98 GLU A C 1
ATOM 771 O O . GLU A 1 98 ? -10.788 -30.920 19.581 1.00 69.50 98 GLU A O 1
ATOM 776 N N . THR A 1 99 ? -11.524 -31.844 17.710 1.00 79.31 99 THR A N 1
ATOM 777 C CA . THR A 1 99 ? -12.719 -32.432 18.339 1.00 79.31 99 THR A CA 1
ATOM 778 C C . THR A 1 99 ? -12.531 -33.931 18.577 1.00 79.31 99 THR A C 1
ATOM 780 O O . THR A 1 99 ? -11.954 -34.615 17.726 1.00 79.31 99 THR A O 1
ATOM 783 N N . ASN A 1 100 ? -13.140 -34.483 19.633 1.00 80.25 100 ASN A N 1
ATOM 784 C CA . ASN A 1 100 ? -13.165 -35.934 19.891 1.00 80.25 100 ASN A CA 1
ATOM 785 C C . ASN A 1 100 ? -13.592 -36.759 18.663 1.00 80.25 100 ASN A C 1
ATOM 787 O O . ASN A 1 100 ? -13.035 -37.819 18.400 1.00 80.25 100 ASN A O 1
ATOM 791 N N . ASN A 1 101 ? -14.527 -36.253 17.853 1.00 82.00 101 ASN A N 1
ATOM 792 C CA . ASN A 1 101 ? -14.998 -36.949 16.652 1.00 82.00 101 ASN A CA 1
ATOM 793 C C . ASN A 1 101 ? -13.906 -37.148 15.588 1.00 82.00 101 ASN A C 1
ATOM 795 O O . ASN A 1 101 ? -13.906 -38.165 14.894 1.00 82.00 101 ASN A O 1
ATOM 799 N N . HIS A 1 102 ? -12.984 -36.195 15.441 1.00 80.88 102 HIS A N 1
ATOM 800 C CA . HIS A 1 102 ? -11.865 -36.306 14.502 1.00 80.88 102 HIS A CA 1
ATOM 801 C C . HIS A 1 102 ? -10.831 -37.329 14.996 1.00 80.88 102 HIS A C 1
ATOM 803 O O . HIS A 1 102 ? -10.359 -38.149 14.206 1.00 80.88 102 HIS A O 1
ATOM 809 N N . GLN A 1 103 ? -10.563 -37.358 16.306 1.00 83.44 103 GLN A N 1
ATOM 810 C CA . GLN A 1 103 ? -9.665 -38.334 16.933 1.00 83.44 103 GLN A CA 1
ATOM 811 C C . GLN A 1 103 ? -10.210 -39.768 16.832 1.00 83.44 103 GLN A C 1
ATOM 813 O O . GLN A 1 103 ? -9.484 -40.672 16.420 1.00 83.44 103 GLN A O 1
ATOM 818 N N . VAL A 1 104 ? -11.504 -39.968 17.111 1.00 87.31 104 VAL A N 1
ATOM 819 C CA . VAL A 1 104 ? -12.165 -41.281 16.995 1.00 87.31 104 VAL A CA 1
ATOM 820 C C . VAL A 1 104 ? -12.117 -41.792 15.553 1.00 87.31 104 VAL A C 1
ATOM 822 O O . VAL A 1 104 ? -11.681 -42.915 15.316 1.00 87.31 104 VAL A O 1
ATOM 825 N N . LYS A 1 105 ? -12.454 -40.952 14.564 1.00 86.88 105 LYS A N 1
ATOM 826 C CA . LYS A 1 105 ? -12.377 -41.337 13.142 1.00 86.88 105 LYS A CA 1
ATOM 827 C C . LYS A 1 105 ? -10.958 -41.691 12.698 1.00 86.88 105 LYS A C 1
ATOM 829 O O . LYS A 1 105 ? -10.776 -42.579 11.864 1.00 86.88 105 LYS A O 1
ATOM 834 N N . PHE A 1 106 ? -9.948 -40.992 13.215 1.00 85.62 106 PHE A N 1
ATOM 835 C CA . PHE A 1 106 ? -8.550 -41.319 12.947 1.00 85.62 106 PHE A CA 1
ATOM 836 C C . PHE A 1 106 ? -8.168 -42.679 13.555 1.00 85.62 106 PHE A C 1
ATOM 838 O O . PHE A 1 106 ? -7.548 -43.506 12.881 1.00 85.62 106 PHE A O 1
ATOM 845 N N . GLN A 1 107 ? -8.597 -42.954 14.789 1.00 87.69 107 GLN A N 1
ATOM 846 C CA . GLN A 1 107 ? -8.356 -44.228 15.468 1.00 87.69 107 GLN A CA 1
ATOM 847 C C . GLN A 1 107 ? -9.051 -45.407 14.768 1.00 87.69 107 GLN A C 1
ATOM 849 O O . GLN A 1 107 ? -8.444 -46.461 14.582 1.00 87.69 107 GLN A O 1
ATOM 854 N N . GLU A 1 108 ? -10.296 -45.237 14.327 1.00 90.62 108 GLU A N 1
ATOM 855 C CA . GLU A 1 108 ? -11.028 -46.254 13.563 1.00 90.62 108 GLU A CA 1
ATOM 856 C C . GLU A 1 108 ? -10.318 -46.578 12.246 1.00 90.62 108 GLU A C 1
ATOM 858 O O . GLU A 1 108 ? -10.074 -47.745 11.931 1.00 90.62 108 GLU A O 1
ATOM 863 N N . LYS A 1 109 ? -9.918 -45.543 11.493 1.00 87.25 109 LYS A N 1
ATOM 864 C CA . LYS A 1 109 ? -9.195 -45.720 10.228 1.00 87.25 109 LYS A CA 1
ATOM 865 C C . LYS A 1 109 ? -7.869 -46.441 10.432 1.00 87.25 109 LYS A C 1
ATOM 867 O O . LYS A 1 109 ? -7.603 -47.414 9.732 1.00 87.25 109 LYS A O 1
ATOM 872 N N . THR A 1 110 ? -7.055 -46.003 11.388 1.00 84.94 110 THR A N 1
ATOM 873 C CA . THR A 1 110 ? -5.753 -46.629 11.679 1.00 84.94 110 THR A CA 1
ATOM 874 C C . THR A 1 110 ? -5.910 -48.076 12.144 1.00 84.94 110 THR A C 1
ATOM 876 O O . THR A 1 110 ? -5.206 -48.954 11.650 1.00 84.94 110 THR A O 1
ATOM 879 N N . SER A 1 111 ? -6.898 -48.359 12.993 1.00 88.69 111 SER A N 1
ATOM 880 C CA . SER A 1 111 ? -7.198 -49.723 13.445 1.00 88.69 111 SER A CA 1
ATOM 881 C C . SER A 1 111 ? -7.650 -50.624 12.287 1.00 88.69 111 SER A C 1
ATOM 883 O O . SER A 1 111 ? -7.207 -51.764 12.187 1.00 88.69 111 SER A O 1
ATOM 885 N N . SER A 1 112 ? -8.459 -50.103 11.355 1.00 85.38 112 SER A N 1
ATOM 886 C CA . SER A 1 112 ? -8.888 -50.839 10.152 1.00 85.38 112 SER A CA 1
ATOM 887 C C . SER A 1 112 ? -7.754 -51.133 9.158 1.00 85.38 112 SER A C 1
ATOM 889 O O . SER A 1 112 ? -7.840 -52.088 8.389 1.00 85.38 112 SER A O 1
ATOM 891 N N . LEU A 1 113 ? -6.694 -50.318 9.168 1.00 80.69 113 LEU A N 1
ATOM 892 C CA . LEU A 1 113 ? -5.492 -50.496 8.348 1.00 80.69 113 LEU A CA 1
ATOM 893 C C . LEU A 1 113 ? -4.551 -51.555 8.931 1.00 80.69 113 LEU A C 1
ATOM 895 O O . LEU A 1 113 ? -3.910 -52.266 8.166 1.00 80.69 113 LEU A O 1
ATOM 899 N N . ILE A 1 114 ? -4.483 -51.656 10.262 1.00 82.00 114 ILE A N 1
ATOM 900 C CA . ILE A 1 114 ? -3.654 -52.639 10.980 1.00 82.00 114 ILE A CA 1
ATOM 901 C C . ILE A 1 114 ? -4.332 -54.018 11.028 1.00 82.00 114 ILE A C 1
ATOM 903 O O . ILE A 1 114 ? -3.652 -55.033 11.101 1.00 82.00 114 ILE A O 1
ATOM 907 N N . ALA A 1 115 ? -5.666 -54.072 10.969 1.00 68.56 115 ALA A N 1
ATOM 908 C CA . ALA A 1 115 ? -6.440 -55.316 10.998 1.00 68.56 115 ALA A CA 1
ATOM 909 C C . ALA A 1 115 ? -6.530 -56.058 9.641 1.00 68.56 115 ALA A C 1
ATOM 911 O O . ALA A 1 115 ? -7.355 -56.965 9.506 1.00 68.56 115 ALA A O 1
ATOM 912 N N . LYS A 1 116 ? -5.726 -55.672 8.640 1.00 51.94 116 LYS A N 1
ATOM 913 C CA . LYS A 1 116 ? -5.545 -56.392 7.367 1.00 51.94 116 LYS A CA 1
ATOM 914 C C . LYS A 1 116 ? -4.248 -57.186 7.382 1.00 51.94 116 LYS A C 1
ATOM 916 O O . LYS A 1 116 ? -4.268 -58.296 6.810 1.00 51.94 116 LYS A O 1
#

Radius of gyration: 24.81 Å; chains: 1; bounding box: 34×80×39 Å

Foldseek 3Di:
DPPPPPPCVPPDPVVVCCCQVVVPQWDAPDPDNPRTDGPVRVVVVVQCVQQNPPGPVSNVVDPVSVVSCVVCVVVVVVVVCVVVVVVDPPPVDDDPCNDPVNVVVVVVVVVVVVVD

Sequence (116 aa):
MLDGRLCMEHVPESVREKFEVNGNCVVKKTKKRFSSMPFDQAHEQNNEMVKGSGGAGGLTDHPTAFRKWLIAGPEQARIINEFEGLEMQKDPGHHHEETNNHQVKFQEKTSSLIAK

Organism: Dreissena polymorpha (NCBI:txid45954)